Protein AF-A0A0G4HGG3-F1 (afdb_monomer)

Foldseek 3Di:
DDDPPPPPPDDDPVPPPDDDQCDADPQQDGPLLVCLLVLPLVSNVVSVVVPRDLQRAGNVRDGSLNSNVVNVSVNSNVVSVVSPHDPDD

Sequence (89 aa):
MTAQVNSPETASLLFSEGADVKAKTEDGRAPLHFAAFGNSKDTAELFLKAGADVNAMDNDGNTPLSEARKSSSKETEALLVEAGAKTAA

Mean predicted aligned error: 8.61 Å

Nearest PDB structures (foldseek):
  1n0q-assembly1_A  TM=9.109E-01  e=6.839E-06  unclassified
  6gvn-assembly2_F  TM=9.449E-01  e=4.003E-05  synthetic construct
  8ipp-assembly1_B  TM=9.523E-01  e=6.045E-05  synthetic construct
  4uuc-assembly1_A  TM=9.083E-01  e=1.645E-04  Homo sapiens
  6z66-assembly1_AAA  TM=9.414E-01  e=3.145E-04  Rattus norvegicus

Organism: NCBI:txid1169474

Secondary structure (DSSP, 8-state):
----------------TT--TT---TT---HHHHHHHTT-HHHHHHHHHTT--TT---TTS--HHHHHHHTT-HHHHHHHHHTT-----

Solvent-accessible surface area (backbone atoms only — not comparable to full-atom values): 5203 Å² total; per-residue (Å²): 142,76,83,78,79,77,71,75,80,65,92,63,90,75,70,53,103,77,61,63,44,81,47,56,48,96,62,32,45,35,59,50,37,56,22,10,50,66,41,32,40,73,59,36,50,53,34,50,76,72,65,28,64,60,66,45,52,25,75,86,64,46,29,21,52,56,36,3,60,76,55,66,12,62,64,21,32,53,51,37,51,75,69,64,30,77,88,72,131

Structure (mmCIF, N/CA/C/O backbone):
data_AF-A0A0G4HGG3-F1
#
_entry.id   AF-A0A0G4HGG3-F1
#
loop_
_atom_site.group_PDB
_atom_site.id
_atom_site.type_symbol
_atom_site.label_atom_id
_atom_site.label_alt_id
_atom_site.label_comp_id
_atom_site.label_asym_id
_atom_site.label_entity_id
_atom_site.label_seq_id
_atom_site.pdbx_PDB_ins_code
_atom_site.Cartn_x
_atom_site.Cartn_y
_atom_site.Cartn_z
_atom_site.occupancy
_atom_site.B_iso_or_equiv
_atom_site.auth_seq_id
_atom_site.auth_comp_id
_atom_site.auth_asym_id
_atom_site.auth_atom_id
_atom_site.pdbx_PDB_model_num
ATOM 1 N N . MET A 1 1 ? 7.775 31.299 -19.736 1.00 43.41 1 MET A N 1
ATOM 2 C CA . MET A 1 1 ? 6.555 30.488 -19.922 1.00 43.41 1 MET A CA 1
ATOM 3 C C . MET A 1 1 ? 6.970 29.157 -20.525 1.00 43.41 1 MET A C 1
ATOM 5 O O . MET A 1 1 ? 7.081 29.054 -21.735 1.00 43.41 1 MET A O 1
ATOM 9 N N . THR A 1 2 ? 7.266 28.163 -19.697 1.00 38.94 2 THR A N 1
ATOM 10 C CA . THR A 1 2 ? 7.397 26.768 -20.136 1.00 38.94 2 THR A CA 1
ATOM 11 C C . THR A 1 2 ? 6.524 25.977 -19.190 1.00 38.94 2 THR A C 1
ATOM 13 O O . THR A 1 2 ? 6.798 25.924 -17.993 1.00 38.94 2 THR A O 1
ATOM 16 N N . ALA A 1 3 ? 5.389 25.540 -19.727 1.00 44.91 3 ALA A N 1
ATOM 17 C CA . ALA A 1 3 ? 4.319 24.884 -19.010 1.00 44.91 3 ALA A CA 1
ATOM 18 C C . ALA A 1 3 ? 4.889 23.751 -18.156 1.00 44.91 3 ALA A C 1
ATOM 20 O O . ALA A 1 3 ? 5.442 22.781 -18.672 1.00 44.91 3 ALA A O 1
ATOM 21 N N . GLN A 1 4 ? 4.756 23.905 -16.841 1.00 44.03 4 GLN A N 1
ATOM 22 C CA . GLN A 1 4 ? 4.788 22.784 -15.929 1.00 44.03 4 GLN A CA 1
ATOM 23 C C . GLN A 1 4 ? 3.622 21.902 -16.363 1.00 44.03 4 GLN A C 1
ATOM 25 O O . GLN A 1 4 ? 2.463 22.240 -16.122 1.00 44.03 4 GLN A O 1
ATOM 30 N N . VAL A 1 5 ? 3.923 20.815 -17.069 1.00 47.81 5 VAL A N 1
ATOM 31 C CA . VAL A 1 5 ? 2.973 19.728 -17.261 1.00 47.81 5 VAL A CA 1
ATOM 32 C C . VAL A 1 5 ? 2.854 19.072 -15.890 1.00 47.81 5 VAL A C 1
ATOM 34 O O . VAL A 1 5 ? 3.508 18.089 -15.565 1.00 47.81 5 VAL A O 1
ATOM 37 N N . ASN A 1 6 ? 2.078 19.726 -15.029 1.00 45.94 6 ASN A N 1
ATOM 38 C CA . ASN A 1 6 ? 1.294 19.053 -14.027 1.00 45.94 6 ASN A CA 1
ATOM 39 C C . ASN A 1 6 ? 0.380 18.151 -14.857 1.00 45.94 6 ASN A C 1
ATOM 41 O O . ASN A 1 6 ? -0.639 18.609 -15.370 1.00 45.94 6 ASN A O 1
ATOM 45 N N . SER A 1 7 ? 0.831 16.925 -15.107 1.00 47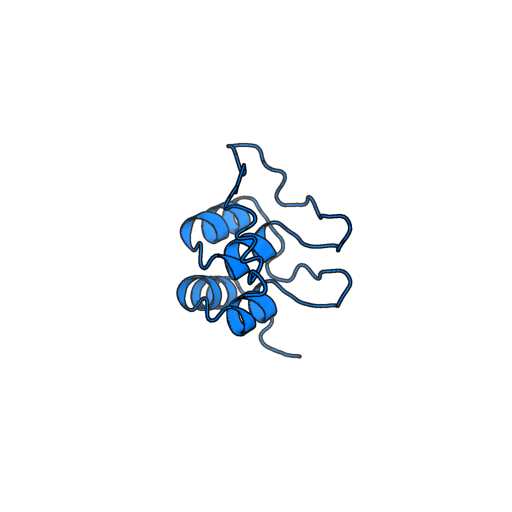.06 7 SER A N 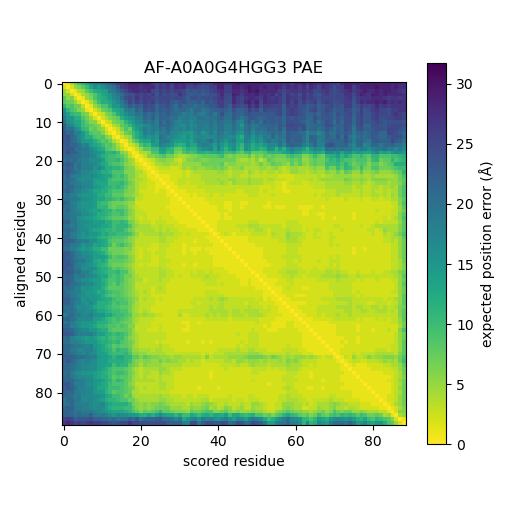1
ATOM 46 C CA . SER A 1 7 ? -0.062 15.815 -15.380 1.00 47.06 7 SER A CA 1
ATOM 47 C C . SER A 1 7 ? -0.482 15.303 -14.010 1.00 47.06 7 SER A C 1
ATOM 49 O O . SER A 1 7 ? 0.172 14.410 -13.471 1.00 47.06 7 SER A O 1
ATOM 51 N N . PRO A 1 8 ? -1.566 15.822 -13.407 1.00 46.09 8 PRO A N 1
ATOM 52 C CA . PRO A 1 8 ? -2.391 14.952 -12.618 1.00 46.09 8 PRO A CA 1
ATOM 53 C C . PRO A 1 8 ? -3.019 14.024 -13.653 1.00 46.09 8 PRO A C 1
ATOM 55 O O . PRO A 1 8 ? -4.138 14.268 -14.081 1.00 46.09 8 PRO A O 1
ATOM 58 N N . GLU A 1 9 ? -2.307 12.985 -14.090 1.00 46.16 9 GLU A N 1
ATOM 59 C CA . GLU A 1 9 ? -2.981 11.756 -14.502 1.00 46.16 9 GLU A CA 1
ATOM 60 C C . GLU A 1 9 ? -3.636 11.221 -13.217 1.00 46.16 9 GLU A C 1
ATOM 62 O O . GLU A 1 9 ? -3.056 10.492 -12.423 1.00 46.16 9 GLU A O 1
ATOM 67 N N . THR A 1 10 ? -4.682 11.905 -12.760 1.00 42.84 10 THR A N 1
ATOM 68 C CA . THR A 1 10 ? -6.060 11.485 -12.960 1.00 42.84 10 THR A CA 1
ATOM 69 C C . THR A 1 10 ? -6.262 10.123 -12.313 1.00 42.84 10 THR A C 1
ATOM 71 O O . THR A 1 10 ? -6.499 9.124 -12.976 1.00 42.84 10 THR A O 1
ATOM 74 N N . ALA A 1 11 ? -6.127 10.084 -10.988 1.00 40.78 11 ALA A N 1
ATOM 75 C CA . ALA A 1 11 ? -7.286 9.939 -10.104 1.00 40.78 11 ALA A CA 1
ATOM 76 C C . ALA A 1 11 ? -8.343 8.875 -10.468 1.00 40.78 11 ALA A C 1
ATOM 78 O O . ALA A 1 11 ? -9.528 9.083 -10.227 1.00 40.78 11 ALA A O 1
ATOM 79 N N . SER A 1 12 ? -7.998 7.732 -11.044 1.00 42.12 12 SER A N 1
ATOM 80 C CA . SER A 1 12 ? -9.012 6.721 -11.369 1.00 42.12 12 SER A CA 1
ATOM 81 C C . SER A 1 12 ? -8.386 5.334 -11.268 1.00 42.12 12 SER A C 1
ATOM 83 O O . SER A 1 12 ? -8.075 4.709 -12.269 1.00 42.12 12 SER A O 1
ATOM 85 N N . LEU A 1 13 ? -8.153 4.757 -10.085 1.00 44.78 13 LEU A N 1
ATOM 86 C CA . LEU A 1 13 ? -9.201 4.415 -9.107 1.00 44.78 13 LEU A CA 1
ATOM 87 C C . LEU A 1 13 ? -10.524 3.963 -9.764 1.00 44.78 13 LEU A C 1
ATOM 89 O O . LEU A 1 13 ? -11.599 4.103 -9.199 1.00 44.78 13 LEU A O 1
ATOM 93 N N . LEU A 1 14 ? -10.430 3.336 -10.940 1.00 45.06 14 LEU A N 1
ATOM 94 C CA . LEU A 1 14 ? -11.428 2.437 -11.526 1.00 45.06 14 LEU A CA 1
ATOM 95 C C . LEU A 1 14 ? -11.441 1.083 -10.789 1.00 45.06 14 LEU A C 1
ATOM 97 O O . LEU A 1 14 ? -11.601 0.030 -11.398 1.00 45.06 14 LEU A O 1
ATOM 101 N N . PHE A 1 15 ? -11.253 1.078 -9.468 1.00 52.50 15 PHE A N 1
ATOM 102 C CA . PHE A 1 15 ? -11.397 -0.135 -8.667 1.00 52.50 15 PHE A CA 1
ATOM 103 C C . PHE A 1 15 ? -12.883 -0.313 -8.334 1.00 52.50 15 PHE A C 1
ATOM 105 O O . PHE A 1 15 ? -13.333 -0.128 -7.209 1.00 52.50 15 PHE A O 1
ATOM 112 N N . SER A 1 16 ? -13.652 -0.610 -9.386 1.00 39.53 16 SER A N 1
ATOM 113 C CA . SER A 1 16 ? -15.012 -1.139 -9.311 1.00 39.53 16 SER A CA 1
ATOM 114 C C . SER A 1 16 ? -15.031 -2.457 -8.529 1.00 39.53 16 SER A C 1
ATOM 116 O O . SER A 1 16 ? -14.018 -3.154 -8.459 1.00 39.53 16 SER A O 1
ATOM 118 N N . GLU A 1 17 ? -16.192 -2.792 -7.962 1.00 44.72 17 GLU A N 1
ATOM 119 C CA . GLU A 1 17 ? -16.498 -3.997 -7.171 1.00 44.72 17 GLU A CA 1
ATOM 120 C C . GLU A 1 17 ? -16.205 -5.331 -7.893 1.00 44.72 17 GLU A C 1
ATOM 122 O O . GLU A 1 17 ? -17.096 -6.071 -8.299 1.00 44.72 17 GLU A O 1
ATOM 127 N N . GLY A 1 18 ? -14.928 -5.639 -8.080 1.00 50.38 18 GLY A N 1
ATOM 128 C CA . GLY A 1 18 ? -14.452 -6.794 -8.841 1.00 50.38 18 GLY A CA 1
ATOM 129 C C . GLY A 1 18 ? -12.981 -6.710 -9.234 1.00 50.38 18 GLY A C 1
ATOM 130 O O . GLY A 1 18 ? -12.481 -7.585 -9.936 1.00 50.38 18 GLY A O 1
ATOM 131 N N . ALA A 1 19 ? -12.280 -5.662 -8.812 1.00 61.72 19 ALA A N 1
ATOM 132 C CA . ALA A 1 19 ? -10.868 -5.544 -9.077 1.00 61.72 19 ALA A CA 1
ATOM 133 C C . ALA A 1 19 ? -10.071 -6.645 -8.368 1.00 61.72 19 ALA A C 1
ATOM 135 O O . ALA A 1 19 ? -10.152 -6.828 -7.151 1.00 61.72 19 ALA A O 1
ATOM 136 N N . ASP A 1 20 ? -9.300 -7.377 -9.164 1.00 71.00 20 ASP A N 1
ATOM 137 C CA . ASP A 1 20 ? -8.467 -8.464 -8.684 1.00 71.00 20 ASP A CA 1
ATOM 138 C C . ASP A 1 20 ? -7.357 -7.904 -7.787 1.00 71.00 20 ASP A C 1
ATOM 140 O O . ASP A 1 20 ? -6.418 -7.249 -8.240 1.00 71.00 20 ASP A O 1
ATOM 144 N N . VAL A 1 21 ? -7.466 -8.173 -6.487 1.00 76.50 21 VAL A N 1
ATOM 145 C CA . VAL A 1 21 ? -6.496 -7.730 -5.480 1.00 76.50 21 VAL A CA 1
ATOM 146 C C . VAL A 1 21 ? -5.116 -8.369 -5.630 1.00 76.50 21 VAL A C 1
ATOM 148 O O . VAL A 1 21 ? -4.161 -7.923 -4.990 1.00 76.50 21 VAL A O 1
ATOM 151 N N . LYS A 1 22 ? -4.999 -9.401 -6.474 1.00 75.25 22 LYS A N 1
ATOM 152 C CA . LYS A 1 22 ? -3.736 -10.043 -6.846 1.00 75.25 22 LYS A CA 1
ATOM 153 C C . LYS A 1 22 ? -3.177 -9.547 -8.175 1.00 75.25 22 LYS A C 1
ATOM 155 O O . LYS A 1 22 ? -2.050 -9.918 -8.509 1.00 75.25 22 LYS A O 1
ATOM 160 N N . ALA A 1 23 ? -3.917 -8.727 -8.922 1.00 80.62 23 ALA A N 1
ATOM 161 C CA . ALA A 1 23 ? -3.403 -8.146 -10.150 1.00 80.62 23 ALA A CA 1
ATOM 162 C C . ALA A 1 23 ? -2.185 -7.266 -9.852 1.00 80.62 23 ALA A C 1
ATOM 164 O O . ALA A 1 23 ? -2.104 -6.596 -8.823 1.00 80.62 23 ALA A O 1
ATOM 165 N N . LYS A 1 24 ? -1.228 -7.263 -10.773 1.00 84.06 24 LYS A N 1
ATOM 166 C CA . LYS A 1 24 ? -0.072 -6.370 -10.747 1.00 84.06 24 LYS A CA 1
ATOM 167 C C . LYS A 1 24 ? 0.013 -5.648 -12.082 1.00 84.06 24 LYS A C 1
ATOM 169 O O . LYS A 1 24 ? -0.327 -6.228 -13.112 1.00 84.06 24 LYS A O 1
ATOM 174 N N . THR A 1 25 ? 0.450 -4.394 -12.058 1.00 84.94 25 THR A N 1
ATOM 175 C CA . THR A 1 25 ? 0.789 -3.669 -13.290 1.00 84.94 25 THR A CA 1
ATOM 176 C C . THR A 1 25 ? 2.072 -4.220 -13.915 1.00 84.94 25 THR A C 1
ATOM 178 O O . THR A 1 25 ? 2.740 -5.069 -13.322 1.00 84.94 25 THR A O 1
ATOM 181 N N . GLU A 1 26 ? 2.445 -3.722 -15.096 1.00 86.50 26 GLU A N 1
ATOM 182 C CA . GLU A 1 26 ? 3.723 -4.062 -15.742 1.00 86.50 26 GLU A CA 1
ATOM 183 C C . GLU A 1 26 ? 4.932 -3.737 -14.844 1.00 86.50 26 GLU A C 1
ATOM 185 O O . GLU A 1 26 ? 5.893 -4.503 -14.804 1.00 86.50 26 GLU A O 1
ATOM 190 N N . ASP A 1 27 ? 4.829 -2.686 -14.023 1.00 85.56 27 ASP A N 1
ATOM 191 C CA . ASP A 1 27 ? 5.823 -2.308 -13.006 1.00 85.56 27 ASP A CA 1
ATOM 192 C C . ASP A 1 27 ? 5.771 -3.172 -11.731 1.00 85.56 27 ASP A C 1
ATOM 194 O O . ASP A 1 27 ? 6.452 -2.893 -10.747 1.00 85.56 27 ASP A O 1
ATOM 198 N N . GLY A 1 28 ? 4.928 -4.205 -11.693 1.00 88.94 28 GLY A N 1
ATOM 199 C CA . GLY A 1 28 ? 4.763 -5.079 -10.532 1.00 88.94 28 GLY A CA 1
ATOM 200 C C . GLY A 1 28 ? 3.925 -4.476 -9.399 1.00 88.94 28 GLY A C 1
ATOM 201 O O . GLY A 1 28 ? 3.781 -5.101 -8.344 1.00 88.94 28 GLY A O 1
ATOM 202 N N . ARG A 1 29 ? 3.334 -3.289 -9.590 1.00 88.00 29 ARG A N 1
ATOM 203 C CA . ARG A 1 29 ? 2.567 -2.599 -8.544 1.00 88.00 29 ARG A CA 1
ATOM 204 C C . ARG A 1 29 ? 1.224 -3.282 -8.312 1.00 88.00 29 ARG A C 1
ATOM 206 O O . ARG A 1 29 ? 0.390 -3.375 -9.210 1.00 88.00 29 ARG A O 1
ATOM 213 N N . ALA A 1 30 ? 1.016 -3.735 -7.080 1.00 90.69 30 ALA A N 1
ATOM 214 C CA . ALA A 1 30 ? -0.267 -4.241 -6.588 1.00 90.69 30 ALA A CA 1
ATOM 215 C C . ALA A 1 30 ? -1.239 -3.095 -6.218 1.00 90.69 30 ALA A C 1
ATOM 217 O O . ALA A 1 30 ? -0.771 -1.995 -5.912 1.00 90.69 30 ALA A O 1
ATOM 218 N N . PRO A 1 31 ? -2.561 -3.345 -6.126 1.00 89.31 31 PRO A N 1
ATOM 219 C CA . PRO A 1 31 ? -3.578 -2.345 -5.774 1.00 89.31 31 PRO A CA 1
ATOM 220 C C . PRO A 1 31 ? -3.275 -1.553 -4.496 1.00 89.31 31 PRO A C 1
ATOM 222 O O . PRO A 1 31 ? -3.522 -0.348 -4.429 1.00 89.31 31 PRO A O 1
ATOM 225 N N . LEU A 1 32 ? -2.654 -2.200 -3.504 1.00 91.44 32 LEU A N 1
ATOM 226 C CA . LEU A 1 32 ? -2.234 -1.550 -2.263 1.00 91.44 32 LEU A CA 1
ATOM 227 C C . LEU A 1 32 ? -1.181 -0.447 -2.461 1.00 91.44 32 LEU A C 1
ATOM 229 O O . LEU A 1 32 ? -1.184 0.502 -1.685 1.00 91.44 32 LEU A O 1
ATOM 233 N N . HIS A 1 33 ? -0.333 -0.505 -3.497 1.00 92.06 33 HIS A N 1
ATOM 234 C CA . HIS A 1 33 ? 0.604 0.587 -3.808 1.00 92.06 33 HIS A CA 1
ATOM 235 C C . HIS A 1 33 ? -0.141 1.861 -4.200 1.00 92.06 33 HIS A C 1
ATOM 237 O O . HIS A 1 33 ? 0.235 2.951 -3.784 1.00 92.06 33 HIS A O 1
ATOM 243 N N . PHE A 1 34 ? -1.224 1.732 -4.968 1.00 89.00 34 PHE A N 1
ATOM 244 C CA . PHE A 1 34 ? -2.030 2.876 -5.389 1.00 89.00 34 PHE A CA 1
ATOM 245 C C . PHE A 1 34 ? -2.832 3.458 -4.226 1.00 89.00 34 PHE A C 1
ATOM 247 O O . PHE A 1 34 ? -2.878 4.676 -4.068 1.00 89.00 34 PHE A O 1
ATOM 254 N N . ALA A 1 35 ? -3.401 2.603 -3.370 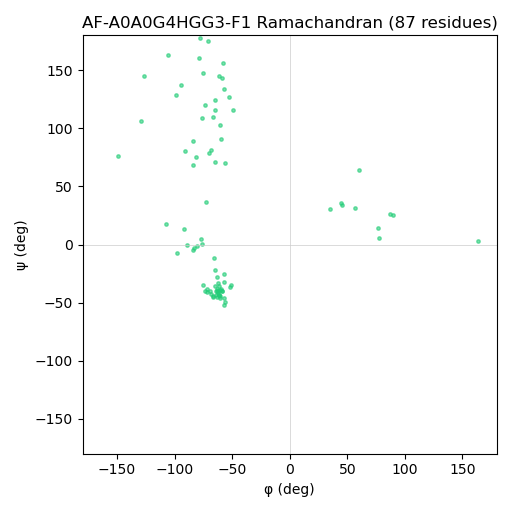1.00 90.00 35 ALA A N 1
ATOM 255 C CA . ALA A 1 35 ? -4.077 3.059 -2.157 1.00 90.00 35 ALA A CA 1
ATOM 256 C C . ALA A 1 35 ? -3.105 3.789 -1.211 1.00 90.00 35 ALA A C 1
ATOM 258 O O . ALA A 1 35 ? -3.431 4.856 -0.695 1.00 90.00 35 ALA A O 1
ATOM 259 N N . ALA A 1 36 ? -1.886 3.260 -1.057 1.00 91.62 36 ALA A N 1
ATOM 260 C CA . ALA A 1 36 ? -0.800 3.883 -0.308 1.00 91.62 36 ALA A C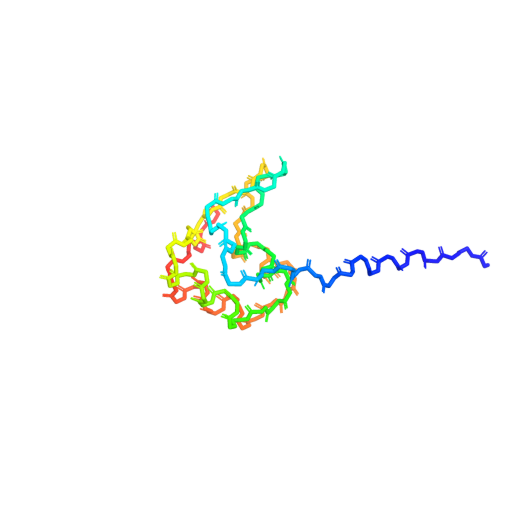A 1
ATOM 261 C C . ALA A 1 36 ? -0.304 5.194 -0.926 1.00 91.62 36 ALA A C 1
ATOM 263 O O . ALA A 1 36 ? 0.046 6.119 -0.204 1.00 91.62 36 ALA A O 1
ATOM 264 N N . PHE A 1 37 ? -0.272 5.303 -2.251 1.00 90.31 37 PHE A N 1
ATOM 265 C CA . PHE A 1 37 ? 0.098 6.542 -2.927 1.00 90.31 37 PHE A CA 1
ATOM 266 C C . PHE A 1 37 ? -0.966 7.636 -2.739 1.00 90.31 37 PHE A C 1
ATOM 268 O O . PHE A 1 37 ? -0.623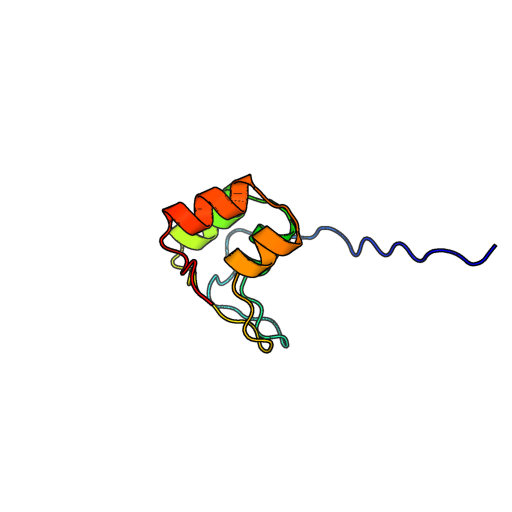 8.792 -2.516 1.00 90.31 37 PHE A O 1
ATOM 275 N N . GLY A 1 38 ? -2.250 7.268 -2.797 1.00 86.38 38 GLY A N 1
ATOM 276 C CA . GLY A 1 38 ? -3.385 8.190 -2.696 1.00 86.38 38 GLY A CA 1
ATOM 277 C C . GLY A 1 38 ? -3.938 8.413 -1.285 1.00 86.38 38 GLY A C 1
ATOM 278 O O . GLY A 1 38 ? -5.058 8.907 -1.169 1.00 86.38 38 GLY A O 1
ATOM 279 N N . ASN A 1 39 ? -3.230 7.994 -0.229 1.00 90.94 39 ASN A N 1
ATOM 280 C CA . ASN A 1 39 ? -3.708 7.977 1.162 1.00 90.94 39 ASN A CA 1
ATOM 281 C C . ASN A 1 39 ? -5.146 7.435 1.336 1.00 90.94 39 ASN A C 1
ATOM 283 O O . ASN A 1 39 ? -5.918 7.917 2.162 1.00 90.94 39 ASN A O 1
ATOM 287 N N . SER A 1 40 ? -5.536 6.447 0.534 1.00 89.56 40 SER A N 1
ATOM 288 C CA . SER A 1 40 ? -6.909 5.943 0.490 1.00 89.56 40 SER A CA 1
ATOM 289 C C . SER A 1 40 ? -7.092 4.787 1.472 1.00 89.56 40 SER A C 1
ATOM 291 O O . SER A 1 40 ? -7.078 3.616 1.080 1.00 89.56 40 SER A O 1
ATOM 293 N N . LYS A 1 41 ? -7.280 5.115 2.758 1.00 89.50 41 LYS A N 1
ATOM 294 C CA . LYS A 1 41 ? -7.423 4.126 3.841 1.00 89.50 41 LYS A CA 1
ATOM 295 C C . LYS A 1 41 ? -8.565 3.138 3.590 1.00 89.50 41 LYS A C 1
ATOM 297 O O . LYS A 1 41 ? -8.339 1.934 3.665 1.00 89.50 41 LYS A O 1
ATOM 302 N N . ASP A 1 42 ? -9.762 3.619 3.251 1.00 89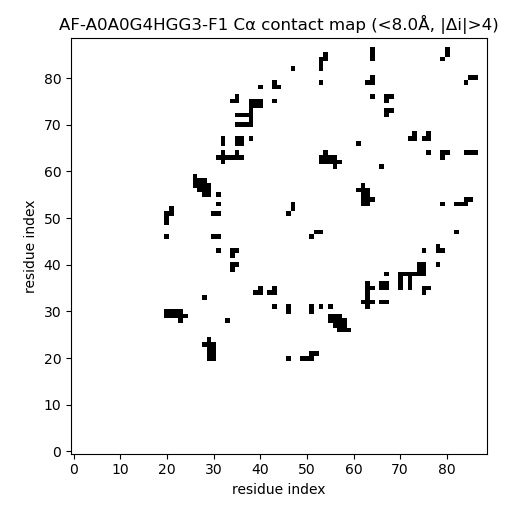.88 42 ASP A N 1
ATOM 303 C CA . ASP A 1 42 ? -10.931 2.753 3.029 1.00 89.88 42 ASP A CA 1
ATOM 304 C C . ASP A 1 42 ? -10.690 1.754 1.889 1.00 89.88 42 ASP A C 1
ATOM 306 O O . ASP A 1 42 ? -11.043 0.579 1.971 1.00 89.88 42 ASP A O 1
ATOM 310 N N . THR A 1 43 ? -10.018 2.204 0.828 1.00 87.81 43 THR A N 1
ATOM 311 C CA . THR A 1 43 ? -9.654 1.356 -0.313 1.00 87.81 43 THR A CA 1
ATOM 312 C C . THR A 1 43 ? -8.606 0.313 0.077 1.00 87.81 43 THR A C 1
ATOM 314 O O . THR A 1 43 ? -8.737 -0.858 -0.281 1.00 87.81 43 THR A O 1
ATOM 317 N N . ALA A 1 44 ? -7.596 0.704 0.857 1.00 90.69 44 ALA A N 1
ATOM 318 C CA . ALA A 1 44 ? -6.608 -0.230 1.382 1.00 90.69 44 ALA A CA 1
ATOM 319 C C . ALA A 1 44 ? -7.249 -1.283 2.305 1.00 90.69 44 ALA A C 1
ATOM 321 O O . ALA A 1 44 ? -6.921 -2.464 2.194 1.00 90.69 44 ALA A O 1
ATOM 322 N N . GLU A 1 45 ? -8.212 -0.898 3.151 1.00 91.50 45 GLU A N 1
ATOM 323 C CA . GLU A 1 45 ? -8.966 -1.839 3.989 1.00 91.50 45 GLU A CA 1
ATOM 324 C C . GLU A 1 45 ? -9.740 -2.864 3.162 1.00 91.50 45 GLU A C 1
ATOM 326 O O . GLU A 1 45 ? -9.729 -4.053 3.488 1.00 91.50 45 GLU A O 1
ATOM 331 N N . LEU A 1 46 ? -10.409 -2.423 2.094 1.00 89.44 46 LEU A N 1
ATOM 332 C CA . LEU A 1 46 ? -11.137 -3.319 1.196 1.00 89.44 46 LEU A CA 1
ATOM 333 C C . LEU A 1 46 ? -10.194 -4.326 0.533 1.00 89.44 46 LEU A C 1
ATOM 335 O O . LEU A 1 46 ? -10.494 -5.519 0.508 1.00 89.44 46 LEU A O 1
ATOM 339 N N . PHE A 1 47 ? -9.028 -3.877 0.062 1.00 88.62 47 PHE A N 1
ATOM 340 C CA . PHE A 1 47 ? -8.037 -4.767 -0.542 1.00 88.62 47 PHE A CA 1
ATOM 341 C C . PHE A 1 47 ? -7.479 -5.782 0.453 1.00 88.62 47 PHE A C 1
ATOM 343 O O . PHE A 1 47 ? -7.396 -6.967 0.130 1.00 88.62 47 PHE A O 1
ATOM 350 N N . LEU A 1 48 ? -7.162 -5.357 1.676 1.00 89.75 48 LEU A N 1
ATOM 351 C CA . LEU A 1 48 ? -6.708 -6.261 2.735 1.00 89.75 48 LEU A CA 1
ATOM 352 C C . LEU A 1 48 ? -7.779 -7.302 3.088 1.00 89.75 48 LEU A C 1
ATOM 354 O O . LEU A 1 48 ? -7.472 -8.490 3.174 1.00 89.75 48 LEU A O 1
ATOM 358 N N . LYS A 1 49 ? -9.048 -6.888 3.212 1.00 89.44 49 LYS A N 1
ATOM 359 C CA . LYS A 1 49 ? -10.183 -7.800 3.459 1.00 89.44 49 LYS A CA 1
ATOM 360 C C . LYS A 1 49 ? -10.390 -8.804 2.324 1.00 89.44 49 LYS A C 1
ATOM 362 O O . LYS A 1 49 ? -10.781 -9.938 2.581 1.00 89.44 49 LYS A O 1
ATOM 367 N N . ALA A 1 50 ? -10.104 -8.407 1.088 1.00 86.94 50 ALA A N 1
ATOM 368 C CA . ALA A 1 50 ? -10.163 -9.277 -0.082 1.00 86.94 50 ALA A CA 1
ATOM 369 C C . ALA A 1 50 ? -8.922 -10.184 -0.247 1.00 86.94 50 ALA A C 1
ATOM 371 O O . ALA A 1 50 ? -8.886 -11.007 -1.161 1.00 86.94 50 ALA A O 1
ATOM 372 N N . GLY A 1 51 ? -7.926 -10.089 0.642 1.00 87.62 51 GLY A N 1
ATOM 373 C CA . GLY A 1 51 ? -6.739 -10.949 0.637 1.00 87.62 51 GLY A CA 1
ATOM 374 C C . GLY A 1 51 ? -5.570 -10.417 -0.194 1.00 87.62 51 GLY A C 1
ATOM 375 O O . GLY A 1 51 ? -4.751 -11.210 -0.665 1.00 87.62 51 GLY A O 1
ATOM 376 N N . ALA A 1 52 ? -5.487 -9.098 -0.394 1.00 90.12 52 ALA A N 1
ATOM 377 C CA . ALA A 1 52 ? -4.298 -8.465 -0.955 1.00 90.12 52 ALA A CA 1
ATOM 378 C C . ALA A 1 52 ? -3.066 -8.738 -0.080 1.00 90.12 52 ALA A C 1
ATOM 380 O O . ALA A 1 52 ? -3.140 -8.727 1.151 1.00 90.12 52 ALA A O 1
ATOM 381 N N . ASP A 1 53 ? -1.914 -8.928 -0.718 1.00 91.12 53 ASP A N 1
ATOM 382 C CA . ASP A 1 53 ? -0.649 -9.060 -0.002 1.00 91.12 53 ASP A CA 1
ATOM 383 C C . ASP A 1 53 ? -0.167 -7.683 0.478 1.00 91.12 53 ASP A C 1
ATOM 385 O O . ASP A 1 53 ? 0.276 -6.848 -0.314 1.00 91.12 53 ASP A O 1
ATOM 389 N N . VAL A 1 54 ? -0.236 -7.461 1.794 1.00 92.75 54 VAL A N 1
ATOM 390 C CA . VAL A 1 54 ? 0.233 -6.239 2.470 1.00 92.75 54 VAL A CA 1
ATOM 391 C C . VAL A 1 54 ? 1.717 -5.943 2.207 1.00 92.75 54 VAL A C 1
ATOM 393 O O . VAL A 1 54 ? 2.142 -4.790 2.248 1.00 92.75 54 VAL A O 1
ATOM 396 N N . ASN A 1 55 ? 2.499 -6.979 1.891 1.00 92.50 55 ASN A N 1
ATOM 397 C CA . ASN A 1 55 ? 3.929 -6.911 1.611 1.00 92.50 55 ASN A CA 1
ATOM 398 C C . ASN A 1 55 ? 4.251 -7.097 0.123 1.00 92.50 55 ASN A C 1
ATOM 400 O O . ASN A 1 55 ? 5.400 -7.398 -0.209 1.00 92.50 55 ASN A O 1
ATOM 404 N N . ALA A 1 56 ? 3.265 -6.942 -0.767 1.00 91.56 56 ALA A N 1
ATOM 405 C CA . ALA A 1 56 ? 3.484 -7.078 -2.200 1.00 91.56 56 ALA A CA 1
ATOM 406 C C . ALA A 1 56 ? 4.641 -6.179 -2.646 1.00 91.56 56 ALA A C 1
ATOM 408 O O . ALA A 1 56 ? 4.616 -4.982 -2.395 1.00 91.56 56 ALA A O 1
ATOM 409 N N . MET A 1 57 ? 5.634 -6.744 -3.326 1.00 92.12 57 MET A N 1
ATOM 410 C CA . MET A 1 57 ? 6.731 -5.964 -3.897 1.00 92.12 57 MET A CA 1
ATOM 411 C C . MET A 1 57 ? 6.439 -5.618 -5.357 1.00 92.12 57 MET A C 1
ATOM 413 O O . MET A 1 57 ? 5.953 -6.483 -6.107 1.00 92.12 57 MET A O 1
ATOM 417 N N . ASP A 1 58 ? 6.724 -4.370 -5.729 1.00 89.81 58 ASP A N 1
ATOM 418 C CA . ASP A 1 58 ? 6.854 -3.943 -7.124 1.00 89.81 58 ASP A CA 1
ATOM 419 C C . ASP A 1 58 ? 8.216 -4.365 -7.715 1.00 89.81 58 ASP A C 1
ATOM 421 O O . ASP A 1 58 ? 9.039 -4.988 -7.034 1.00 89.81 58 ASP A O 1
ATOM 425 N N . ASN A 1 59 ? 8.446 -4.083 -9.000 1.00 90.88 59 ASN A N 1
ATOM 426 C CA . ASN A 1 59 ? 9.678 -4.479 -9.693 1.00 90.88 59 ASN A CA 1
ATOM 427 C C . ASN A 1 59 ? 10.936 -3.786 -9.138 1.00 90.88 59 ASN A C 1
ATOM 429 O O . ASN A 1 59 ? 12.036 -4.315 -9.290 1.00 90.88 59 ASN A O 1
ATOM 433 N N . ASP A 1 60 ? 10.771 -2.644 -8.469 1.00 89.25 60 ASP A N 1
ATOM 434 C CA . ASP A 1 60 ? 11.843 -1.890 -7.814 1.00 89.25 60 ASP A CA 1
ATOM 435 C C . ASP A 1 60 ? 12.062 -2.337 -6.356 1.00 89.25 60 ASP A C 1
ATOM 437 O O . ASP A 1 60 ? 12.922 -1.807 -5.649 1.00 89.25 60 ASP A O 1
ATOM 441 N N . GLY A 1 61 ? 11.283 -3.313 -5.882 1.00 90.00 61 GLY A N 1
ATOM 442 C CA . GLY A 1 61 ? 11.328 -3.808 -4.512 1.00 90.00 61 GLY A CA 1
ATOM 443 C C . GLY A 1 61 ? 10.660 -2.889 -3.489 1.00 90.00 61 GLY A C 1
ATOM 444 O O . GLY A 1 61 ? 10.851 -3.073 -2.285 1.00 90.00 61 GLY A O 1
ATOM 445 N N . ASN A 1 62 ? 9.863 -1.914 -3.928 1.00 91.06 62 ASN A N 1
ATOM 446 C CA . ASN A 1 62 ? 9.045 -1.118 -3.025 1.00 91.06 62 ASN A CA 1
ATOM 447 C C . ASN A 1 62 ? 7.844 -1.931 -2.549 1.00 91.06 62 ASN A C 1
ATOM 449 O O . ASN A 1 62 ? 7.295 -2.752 -3.277 1.00 91.06 62 ASN A O 1
ATOM 453 N N . THR A 1 63 ? 7.430 -1.664 -1.313 1.00 93.75 63 THR A N 1
ATOM 454 C CA . THR A 1 63 ? 6.189 -2.187 -0.736 1.00 93.75 63 THR A CA 1
ATOM 455 C C . THR A 1 63 ? 5.139 -1.076 -0.672 1.00 93.75 63 THR A C 1
ATOM 457 O O . THR A 1 63 ? 5.508 0.107 -0.679 1.00 93.75 63 THR A O 1
ATOM 460 N N . PRO A 1 64 ? 3.844 -1.406 -0.496 1.00 92.94 64 PRO A N 1
ATOM 461 C CA . PRO A 1 64 ? 2.816 -0.414 -0.211 1.00 92.94 64 PRO A CA 1
ATOM 462 C C . PRO A 1 64 ? 3.188 0.492 0.964 1.00 92.94 64 PRO A C 1
ATOM 464 O O . PRO A 1 64 ? 2.938 1.690 0.922 1.00 92.94 64 PRO A O 1
ATOM 467 N N . LEU A 1 65 ? 3.845 -0.052 1.995 1.00 93.69 65 LEU A N 1
ATOM 468 C CA . LEU A 1 65 ? 4.283 0.728 3.150 1.00 93.69 65 LEU A CA 1
ATOM 469 C C . LEU A 1 65 ? 5.372 1.744 2.781 1.00 93.69 65 LEU A C 1
ATOM 471 O O . LEU A 1 65 ? 5.301 2.902 3.193 1.00 93.69 65 LEU A O 1
ATOM 475 N N . SER A 1 66 ? 6.372 1.329 1.997 1.00 92.75 66 SER A N 1
ATOM 476 C CA . SER A 1 66 ? 7.407 2.237 1.491 1.00 92.75 66 SER A CA 1
ATOM 477 C C . SER A 1 66 ? 6.789 3.361 0.663 1.00 92.75 66 SER A C 1
ATOM 479 O O . SER A 1 66 ? 7.187 4.517 0.799 1.00 92.75 66 SER A O 1
ATOM 481 N N . GLU A 1 67 ? 5.783 3.041 -0.147 1.00 91.56 67 GLU A N 1
ATOM 482 C CA . GLU A 1 67 ? 5.110 4.022 -0.990 1.00 91.56 67 GLU A CA 1
ATOM 483 C C . GLU A 1 67 ? 4.235 4.986 -0.183 1.00 91.56 67 GLU A C 1
ATOM 485 O O . GLU A 1 67 ? 4.288 6.190 -0.431 1.00 91.56 67 GLU A O 1
ATOM 490 N N . ALA A 1 68 ? 3.542 4.501 0.855 1.00 91.62 68 ALA A N 1
ATOM 491 C CA . ALA A 1 68 ? 2.812 5.346 1.803 1.00 91.62 68 ALA A CA 1
ATOM 492 C C . ALA A 1 68 ? 3.741 6.346 2.509 1.00 91.62 68 ALA A C 1
ATOM 494 O O . ALA A 1 68 ? 3.399 7.518 2.669 1.00 91.62 68 ALA A O 1
ATOM 495 N N . ARG A 1 69 ? 4.949 5.912 2.887 1.00 91.38 69 ARG A N 1
ATOM 496 C CA . ARG A 1 69 ? 5.957 6.787 3.504 1.00 91.38 69 ARG A CA 1
ATOM 497 C C . ARG A 1 69 ? 6.470 7.847 2.536 1.00 91.38 69 ARG A C 1
ATOM 499 O O . ARG A 1 69 ? 6.563 9.013 2.914 1.00 91.38 69 ARG A O 1
ATOM 506 N N . LYS A 1 70 ? 6.769 7.472 1.287 1.00 90.25 70 LYS A N 1
ATOM 507 C CA . LYS A 1 70 ? 7.215 8.423 0.253 1.00 90.25 70 LYS A CA 1
ATOM 508 C C . LYS A 1 70 ? 6.137 9.456 -0.080 1.00 90.25 70 LYS A C 1
ATOM 510 O O . LYS A 1 70 ? 6.460 10.625 -0.267 1.00 90.25 70 LYS A O 1
ATOM 515 N N . SER A 1 71 ? 4.871 9.042 -0.120 1.00 86.31 71 SER A N 1
ATOM 516 C CA . SER A 1 71 ? 3.723 9.913 -0.405 1.00 86.31 71 SER A CA 1
ATOM 517 C C . SER A 1 71 ? 3.211 10.685 0.821 1.00 86.31 71 SER A C 1
ATOM 519 O O . SER A 1 71 ? 2.306 11.502 0.686 1.00 86.31 71 SER A O 1
ATOM 521 N N . SER A 1 72 ? 3.787 10.471 2.014 1.00 90.62 72 SER A N 1
ATOM 522 C CA . SER A 1 72 ? 3.297 11.022 3.292 1.00 90.62 72 SER A CA 1
ATOM 523 C C . SER A 1 72 ? 1.840 10.647 3.623 1.00 90.62 72 SER A C 1
ATOM 525 O O . SER A 1 72 ? 1.126 11.396 4.295 1.00 90.62 72 SER A O 1
ATOM 527 N N . SER A 1 73 ? 1.405 9.465 3.188 1.00 90.81 73 SER A N 1
ATOM 528 C CA . SER A 1 73 ? 0.062 8.915 3.394 1.00 90.81 73 SER A CA 1
ATOM 529 C C . SER A 1 73 ? -0.094 8.277 4.773 1.00 90.81 73 SER A C 1
ATOM 531 O O . SER A 1 73 ? -0.098 7.056 4.923 1.00 90.81 73 SER A O 1
ATOM 533 N N . LYS A 1 74 ? -0.217 9.119 5.801 1.00 91.75 74 LYS A N 1
ATOM 534 C CA . LYS A 1 74 ? -0.210 8.703 7.216 1.00 91.75 74 LYS A CA 1
ATOM 535 C C . LYS A 1 74 ? -1.318 7.717 7.588 1.00 91.75 74 LYS A C 1
ATOM 537 O O . LYS A 1 74 ? -1.089 6.824 8.398 1.00 91.75 74 LYS A O 1
ATO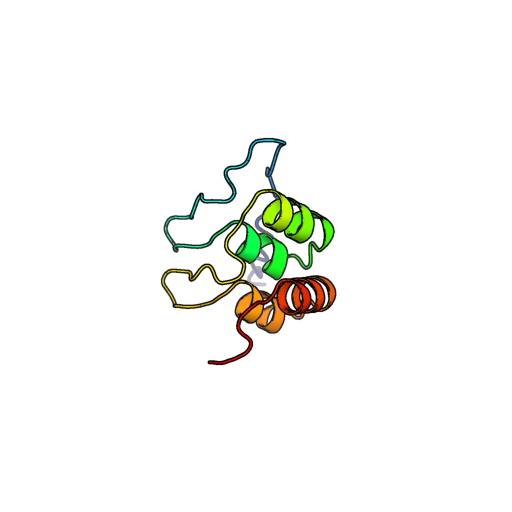M 542 N N . GLU A 1 75 ? -2.518 7.879 7.035 1.00 92.56 75 GLU A N 1
ATOM 543 C CA . GLU A 1 75 ? -3.666 7.033 7.391 1.00 92.56 75 GLU A CA 1
ATOM 544 C C . GLU A 1 75 ? -3.517 5.637 6.797 1.00 92.56 75 GLU A C 1
ATOM 546 O O . GLU A 1 75 ? -3.795 4.639 7.463 1.00 92.56 75 GLU A O 1
ATOM 551 N N . THR A 1 76 ? -3.027 5.566 5.559 1.00 91.81 76 THR A N 1
ATOM 552 C CA . THR A 1 76 ? -2.767 4.282 4.903 1.00 91.81 76 THR A CA 1
ATOM 553 C C . THR A 1 76 ? -1.511 3.621 5.460 1.00 91.81 76 THR A C 1
ATOM 555 O O . THR A 1 76 ? -1.497 2.408 5.630 1.00 91.81 76 THR A O 1
ATOM 558 N N . GLU A 1 77 ? -0.483 4.393 5.825 1.00 93.94 77 GLU A N 1
ATOM 559 C CA . GLU A 1 77 ? 0.688 3.880 6.543 1.00 93.94 77 GLU A CA 1
ATOM 560 C C . GLU A 1 77 ? 0.275 3.197 7.852 1.00 93.94 77 GLU A C 1
ATOM 562 O O . GLU A 1 77 ? 0.641 2.044 8.073 1.00 93.94 77 GLU A O 1
ATOM 567 N N . ALA A 1 78 ? -0.516 3.876 8.690 1.00 94.00 78 ALA A N 1
ATOM 568 C CA . ALA A 1 78 ? -0.986 3.317 9.955 1.00 94.00 78 ALA A CA 1
ATOM 569 C C . ALA A 1 78 ? -1.755 2.005 9.740 1.00 94.00 78 ALA A C 1
ATOM 571 O O . ALA A 1 78 ? -1.462 1.009 10.398 1.00 94.00 78 ALA A O 1
ATOM 572 N N . LEU A 1 79 ? -2.665 1.981 8.761 1.00 94.31 79 LEU A N 1
ATOM 573 C CA . LEU A 1 79 ? -3.425 0.783 8.412 1.00 94.31 79 LEU A CA 1
ATOM 574 C C . LEU A 1 79 ? -2.521 -0.374 7.959 1.00 94.31 79 LEU A C 1
ATOM 576 O O . LEU A 1 79 ? -2.703 -1.509 8.389 1.00 94.31 79 LEU A O 1
ATOM 580 N N . LEU A 1 80 ? -1.552 -0.107 7.082 1.00 92.50 80 LEU A N 1
ATOM 581 C CA . LEU A 1 80 ? -0.636 -1.131 6.579 1.00 92.50 80 LEU A CA 1
ATOM 582 C C . LEU A 1 80 ? 0.222 -1.708 7.712 1.00 92.50 80 LEU A C 1
ATOM 584 O O . LEU A 1 80 ? 0.421 -2.920 7.769 1.00 92.50 80 LEU A O 1
ATOM 588 N N . VAL A 1 81 ? 0.688 -0.866 8.640 1.00 93.06 81 VAL A N 1
ATOM 589 C CA . VAL A 1 81 ? 1.415 -1.313 9.839 1.00 93.06 81 VAL A CA 1
ATOM 590 C C . VAL A 1 81 ? 0.527 -2.190 10.725 1.00 93.06 81 VAL A C 1
ATOM 592 O O . VAL A 1 81 ? 0.968 -3.261 11.142 1.00 93.06 81 VAL A O 1
ATOM 595 N N . GLU A 1 82 ? -0.725 -1.794 10.969 1.00 93.19 82 GLU A N 1
ATOM 596 C CA . GLU A 1 82 ? -1.703 -2.605 11.715 1.00 93.19 82 GLU A CA 1
ATOM 597 C C . GLU A 1 82 ? -1.993 -3.946 11.026 1.00 93.19 82 GLU A C 1
ATOM 599 O O . GLU A 1 82 ? -2.143 -4.971 11.690 1.00 93.19 82 GLU A O 1
ATOM 604 N N . ALA A 1 83 ? -2.005 -3.959 9.693 1.00 91.06 83 ALA A N 1
ATOM 605 C CA . ALA A 1 83 ? -2.201 -5.152 8.879 1.00 91.06 83 ALA A CA 1
ATOM 606 C C . ALA A 1 83 ? -0.960 -6.065 8.792 1.00 91.06 83 ALA A C 1
ATOM 608 O O . ALA A 1 83 ? -1.008 -7.102 8.129 1.00 91.06 83 ALA A O 1
ATOM 609 N N . GLY A 1 84 ? 0.148 -5.715 9.456 1.00 90.75 84 GLY A N 1
ATOM 610 C CA . GLY A 1 84 ? 1.365 -6.527 9.494 1.00 90.75 84 GLY A CA 1
ATOM 611 C C . GLY A 1 84 ? 2.332 -6.279 8.334 1.00 90.75 84 GLY A C 1
ATOM 612 O O . GLY A 1 84 ? 3.107 -7.174 7.978 1.00 90.75 84 GLY A O 1
ATOM 613 N N . ALA A 1 85 ? 2.312 -5.085 7.733 1.00 90.81 85 ALA A N 1
ATOM 614 C CA . ALA A 1 85 ? 3.346 -4.674 6.791 1.00 90.81 85 ALA A CA 1
ATOM 615 C C . ALA A 1 85 ? 4.731 -4.738 7.449 1.00 90.81 85 ALA A C 1
ATOM 617 O O . ALA A 1 85 ? 4.946 -4.246 8.561 1.00 90.81 85 ALA A O 1
ATOM 618 N N . LYS A 1 86 ? 5.698 -5.320 6.742 1.00 87.00 86 LYS A N 1
ATOM 619 C CA . LYS A 1 86 ? 7.094 -5.363 7.164 1.00 87.00 86 LYS A CA 1
ATOM 620 C C . LYS A 1 86 ? 7.635 -3.941 7.182 1.00 87.00 86 LYS A C 1
ATOM 622 O O . LYS A 1 86 ? 7.752 -3.286 6.153 1.00 87.00 86 LYS A O 1
ATOM 627 N N . THR A 1 87 ? 7.986 -3.477 8.373 1.00 77.00 87 THR A N 1
ATOM 628 C CA . THR A 1 87 ? 8.554 -2.143 8.600 1.00 77.00 87 THR A CA 1
ATOM 629 C C . THR A 1 87 ? 10.068 -2.087 8.378 1.00 77.00 87 THR A C 1
ATOM 631 O O . THR A 1 87 ? 10.642 -0.998 8.456 1.00 77.00 87 THR A O 1
ATOM 634 N N . ALA A 1 88 ? 10.698 -3.23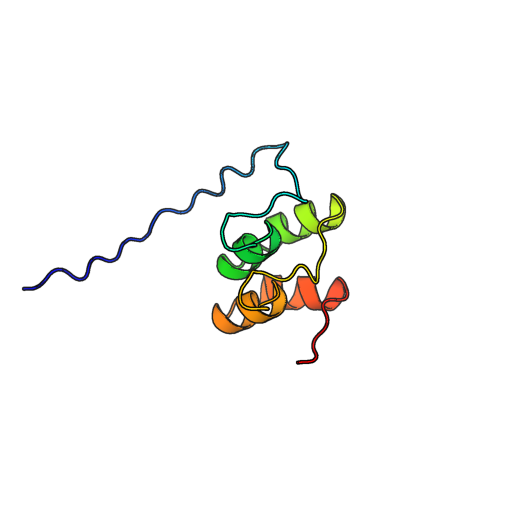3 8.103 1.00 57.12 88 ALA A N 1
ATOM 635 C CA . ALA A 1 88 ? 12.137 -3.396 7.946 1.00 57.12 88 ALA A CA 1
ATOM 636 C C . ALA A 1 88 ? 12.551 -3.401 6.466 1.00 57.12 88 ALA A C 1
ATOM 638 O O . ALA A 1 88 ? 11.987 -4.156 5.671 1.00 57.12 88 ALA A O 1
ATOM 639 N N . ALA A 1 89 ? 13.532 -2.553 6.144 1.00 45.94 89 ALA A N 1
ATOM 640 C CA . ALA A 1 89 ? 14.383 -2.675 4.963 1.00 45.94 89 ALA A CA 1
ATOM 641 C C . ALA A 1 89 ? 15.382 -3.829 5.138 1.00 45.94 89 ALA A C 1
ATOM 643 O O . ALA A 1 89 ? 15.770 -4.085 6.305 1.00 45.94 89 ALA A O 1
#

Radius of gyration: 13.45 Å; Cα contacts (8 Å, |Δi|>4): 121; chains: 1; bounding box: 31×41×32 Å

pLDDT: mean 79.17, std 18.86, range [38.94, 94.31]

InterPr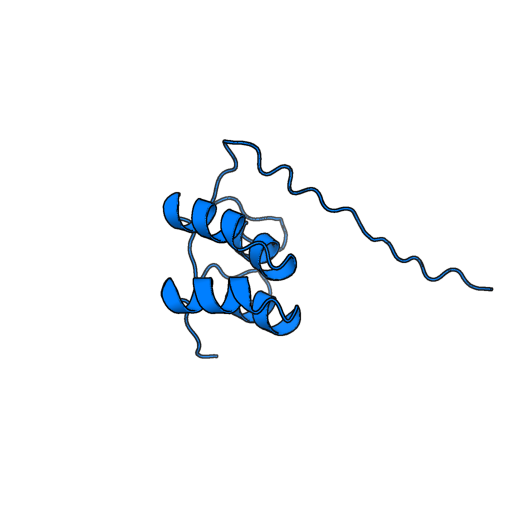o domains:
  IPR002110 Ankyrin repeat [PF12796] (3-86)
  IPR002110 Ankyrin repeat [PS50088] (27-59)
  IPR002110 Ankyrin repeat [SM00248] (27-56)
  IPR002110 Ankyrin repeat [SM00248] (60-89)
  IPR036770 Ankyrin repeat-containing domain superfamily [G3DSA:1.25.40.20] (1-89)
  IPR036770 Ankyrin repeat-containing domain superfamily [SSF48403] (3-87)
  IPR050745 Multifunctional regulatory proteins [PTHR24189] (3-86)